Protein AF-A0A7Y0N0E6-F1 (afdb_monomer_lite)

Secondary structure (DSSP, 8-state):
-----SS-S-HHHHHHHIIIIIHHHHTSHHHHHHHHHHHHHHHHHHHHHHEEEETTEEEEE-TTS-EEE--HHHHHHHHHHHHHHHHHHHHHHHHHHHHHHHHHHTTTS---HHHHHHHHHHHHHHHHHHHHHHHHHHH-TT--HHHHHTTHHHHHHHHHHHHHHSPP---------

pLDDT: mean 79.3, std 12.95, range [32.62, 93.06]

Sequence (177 aa):
KRNWVGPTANQEEWRGYCADVFQPFSSRTTFYAIAYFANYIAVANAISWSIVYEGNYPVMMSRFGS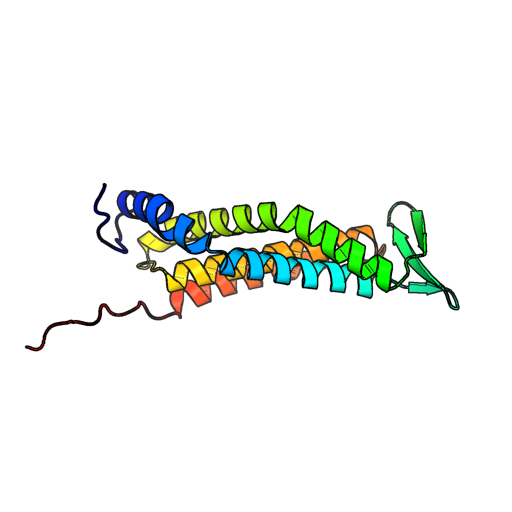YFIVSTHDAMLVAGFVSLAFFIINWQLAMHCASLLSQYLVRILIINRTRFVAMSLVFSSYFAYLLTIGIFWLFHDTYSIWQGLKLTPAFLLLALLLAVVLPAMKKETSESE

Foldseek 3Di:
DDDQDAQALDLVSLLVCLVPPQVVVCPPPVNLVLLLVLLLVLQLVLLVVQWDDPDPFTWFAFLVGDIDGADNVNSSVVSNVRSVVCSVVQLVVLSVVLSVVVSVCSNPDRDHNQLSNQSSSLSSNVVSLLVSLVSCVGGPNPDDSVVSCVCVVVSVVSSVCSNPPPDDPDPPPPDDD

Structure (mmCIF, N/CA/C/O backbone):
data_AF-A0A7Y0N0E6-F1
#
_entry.id   AF-A0A7Y0N0E6-F1
#
loop_
_atom_site.group_PDB
_atom_site.id
_atom_site.type_symbol
_atom_site.label_atom_id
_atom_site.label_alt_id
_atom_site.label_comp_id
_atom_site.label_asym_id
_atom_site.label_entity_id
_atom_site.label_seq_id
_atom_site.pdbx_PDB_ins_code
_atom_site.Cartn_x
_atom_site.Cartn_y
_atom_site.Cartn_z
_atom_site.occupancy
_atom_site.B_iso_or_equiv
_atom_site.auth_seq_id
_atom_site.auth_comp_id
_atom_site.auth_asym_id
_atom_site.auth_atom_id
_atom_site.pdbx_PDB_model_num
ATOM 1 N N . LYS A 1 1 ? 0.342 -4.533 35.842 1.00 49.31 1 LYS A N 1
ATOM 2 C CA . LYS A 1 1 ? -0.540 -4.758 34.670 1.00 49.31 1 LYS A CA 1
ATOM 3 C C . LYS A 1 1 ? -1.719 -3.801 34.801 1.00 49.31 1 LYS A C 1
ATOM 5 O O . LYS A 1 1 ? -2.436 -3.922 35.783 1.00 49.31 1 LYS A O 1
ATOM 10 N N . ARG A 1 2 ? -1.852 -2.795 33.924 1.00 54.12 2 ARG A N 1
ATOM 11 C CA . ARG A 1 2 ? -3.045 -1.931 33.902 1.00 54.12 2 ARG A CA 1
ATOM 12 C C . ARG A 1 2 ? -4.196 -2.736 33.296 1.00 54.12 2 ARG A C 1
ATOM 14 O O . ARG A 1 2 ? -4.028 -3.313 32.227 1.00 54.12 2 ARG A O 1
ATOM 21 N N . ASN A 1 3 ? -5.321 -2.819 34.001 1.00 55.75 3 ASN A N 1
ATOM 22 C CA . ASN A 1 3 ? -6.524 -3.485 33.509 1.00 55.75 3 ASN A CA 1
ATOM 23 C C . ASN A 1 3 ? -7.316 -2.479 32.675 1.00 55.75 3 ASN A C 1
ATOM 25 O O . ASN A 1 3 ? -8.109 -1.714 33.216 1.00 55.75 3 ASN A O 1
ATOM 29 N N . TRP A 1 4 ? -7.059 -2.437 31.370 1.00 56.53 4 TRP A N 1
ATOM 30 C CA . TRP A 1 4 ? -7.811 -1.562 30.480 1.00 56.53 4 TRP A CA 1
ATOM 31 C C . TRP A 1 4 ? -9.223 -2.117 30.244 1.00 56.53 4 TRP A C 1
ATOM 33 O O . TRP A 1 4 ? -9.389 -3.260 29.808 1.00 56.53 4 TRP A O 1
ATOM 43 N N . VAL A 1 5 ? -10.246 -1.313 30.533 1.00 57.12 5 VAL A N 1
ATOM 44 C CA . VAL A 1 5 ? -11.660 -1.721 30.515 1.00 57.12 5 VAL A CA 1
ATOM 45 C C . VAL A 1 5 ? -12.230 -1.636 29.093 1.00 57.12 5 VAL A C 1
ATOM 47 O O . VAL A 1 5 ? -13.097 -0.834 28.804 1.00 57.12 5 VAL A O 1
ATOM 50 N N . GLY A 1 6 ? -11.754 -2.481 28.176 1.00 60.16 6 GLY A N 1
ATOM 51 C CA . GLY A 1 6 ? -12.355 -2.633 26.840 1.00 60.16 6 GLY A CA 1
ATOM 52 C C . GLY A 1 6 ? -12.404 -1.351 25.983 1.00 60.16 6 GLY A C 1
ATOM 53 O O . GLY A 1 6 ? -11.671 -0.398 26.240 1.00 60.16 6 GLY A O 1
ATOM 54 N N . PRO A 1 7 ? -13.225 -1.328 24.914 1.00 60.31 7 PRO A N 1
ATOM 55 C CA . PRO A 1 7 ? -13.365 -0.146 24.076 1.00 60.31 7 PRO A CA 1
ATOM 56 C C . PRO A 1 7 ? -14.207 0.909 24.809 1.00 60.31 7 PRO A C 1
ATOM 58 O O . PRO A 1 7 ? -15.425 0.769 24.925 1.00 60.31 7 PRO A O 1
ATOM 61 N N . THR A 1 8 ? -13.550 1.946 25.330 1.00 63.62 8 THR A N 1
ATOM 62 C CA . THR A 1 8 ? -14.193 3.035 26.079 1.00 63.62 8 THR A CA 1
ATOM 63 C C . THR A 1 8 ? -14.341 4.298 25.231 1.00 63.62 8 THR A C 1
ATOM 65 O O . THR A 1 8 ? -13.631 4.499 24.247 1.00 63.62 8 THR A O 1
ATOM 68 N N . ALA A 1 9 ? -15.286 5.163 25.612 1.00 64.81 9 ALA A N 1
ATOM 69 C CA . ALA A 1 9 ? -15.429 6.506 25.042 1.00 64.81 9 ALA A CA 1
ATOM 70 C C . ALA A 1 9 ? -14.405 7.506 25.623 1.00 64.81 9 ALA A C 1
ATOM 72 O O . ALA A 1 9 ? -14.293 8.638 25.152 1.00 64.81 9 ALA A O 1
ATOM 73 N N . ASN A 1 10 ? -13.661 7.104 26.661 1.00 73.06 10 ASN A N 1
ATOM 74 C CA . ASN A 1 10 ? -12.650 7.936 27.297 1.00 73.06 10 ASN A CA 1
ATOM 75 C C . ASN A 1 10 ? -11.364 7.931 26.458 1.00 73.06 10 ASN A C 1
ATOM 77 O O . ASN A 1 10 ? -10.749 6.892 26.226 1.00 73.06 10 ASN A O 1
ATOM 81 N N . GLN A 1 11 ? -10.935 9.116 26.024 1.00 72.06 11 GLN A N 1
ATOM 82 C CA . GLN A 1 11 ? -9.796 9.284 25.127 1.00 72.06 11 GLN A CA 1
ATOM 83 C C . GLN A 1 11 ? -8.459 8.818 25.739 1.00 72.06 11 GLN A C 1
ATOM 85 O O . GLN A 1 11 ? -7.601 8.325 25.005 1.00 72.06 11 GLN A O 1
ATOM 90 N N . GLU A 1 12 ? -8.258 8.954 27.053 1.00 77.00 12 GLU A N 1
ATOM 91 C CA . GLU A 1 12 ? -7.005 8.546 27.711 1.00 77.00 12 GLU A CA 1
ATOM 92 C C . GLU A 1 12 ? -6.907 7.029 27.873 1.00 77.00 12 GLU A C 1
ATOM 94 O O . GLU A 1 12 ? -5.880 6.427 27.552 1.00 77.00 12 GLU A O 1
ATOM 99 N N . GLU A 1 13 ? -8.003 6.397 28.288 1.00 74.25 13 GLU A N 1
ATOM 100 C CA . GLU A 1 13 ? -8.104 4.939 28.355 1.00 74.25 13 GLU A CA 1
ATOM 101 C C . GLU A 1 13 ? -7.999 4.312 26.966 1.00 74.25 13 GLU A C 1
ATOM 103 O O . GLU A 1 13 ? -7.299 3.316 26.795 1.00 74.25 13 GLU A O 1
ATOM 108 N N . TRP A 1 14 ? -8.613 4.933 25.955 1.00 75.12 14 TRP A N 1
ATOM 109 C CA . TRP A 1 14 ? -8.498 4.496 24.570 1.00 75.12 14 TRP A CA 1
ATOM 110 C C . TRP A 1 14 ? -7.060 4.554 24.047 1.00 75.12 14 TRP A C 1
ATOM 112 O O . TRP A 1 14 ? -6.619 3.635 23.355 1.00 75.12 14 TRP A O 1
ATOM 122 N N . ARG A 1 15 ? -6.304 5.607 24.384 1.00 75.88 15 ARG A N 1
ATOM 123 C CA . ARG A 1 15 ? -4.881 5.718 24.018 1.00 75.88 15 ARG A CA 1
ATOM 124 C C . ARG A 1 15 ? -4.058 4.591 24.635 1.00 75.88 15 ARG A C 1
ATOM 126 O O . ARG A 1 15 ? -3.274 3.967 23.922 1.00 75.88 15 ARG A O 1
ATOM 133 N N . GLY A 1 16 ? -4.277 4.302 25.919 1.00 76.19 16 GLY A N 1
ATOM 134 C CA . GLY A 1 16 ? -3.649 3.172 26.606 1.00 76.19 16 GLY A CA 1
ATOM 135 C C . GLY A 1 16 ? -4.024 1.825 25.986 1.00 76.19 16 GLY A C 1
ATOM 136 O O . GLY A 1 16 ? -3.153 1.013 25.689 1.00 76.19 16 GLY A O 1
ATOM 137 N N . TYR A 1 17 ? -5.309 1.619 25.689 1.00 74.81 17 TYR A N 1
ATOM 138 C CA . TYR A 1 17 ? -5.813 0.397 25.057 1.00 74.81 17 TYR A CA 1
ATOM 139 C C . TYR A 1 17 ? -5.257 0.200 23.635 1.00 74.81 17 TYR A C 1
ATOM 141 O O . TYR A 1 17 ? -4.878 -0.909 23.252 1.00 74.81 17 TYR A O 1
ATOM 149 N N . CYS A 1 18 ? -5.160 1.270 22.843 1.00 74.50 18 CYS A N 1
ATOM 150 C CA . CYS A 1 18 ? -4.551 1.230 21.514 1.00 74.50 18 CYS A CA 1
ATOM 151 C C . CYS A 1 18 ? -3.088 0.783 21.570 1.00 74.50 18 CYS A C 1
ATOM 153 O O . CYS A 1 18 ? -2.707 -0.122 20.825 1.00 74.50 18 CYS A O 1
ATOM 155 N N . ALA A 1 19 ? -2.290 1.401 22.444 1.00 75.44 19 ALA A N 1
ATOM 156 C CA . ALA A 1 19 ? -0.863 1.119 22.567 1.00 75.44 19 ALA A CA 1
ATOM 157 C C . ALA A 1 19 ? -0.592 -0.284 23.132 1.00 75.44 19 ALA A C 1
ATOM 159 O O . ALA A 1 19 ? 0.229 -1.018 22.587 1.00 75.44 19 ALA A O 1
ATOM 160 N N . ASP A 1 20 ? -1.319 -0.685 24.176 1.00 75.81 20 ASP A N 1
ATOM 161 C CA . ASP A 1 20 ? -1.007 -1.906 24.927 1.00 75.81 20 ASP A CA 1
ATOM 162 C C . ASP A 1 20 ? -1.721 -3.155 24.389 1.00 75.81 20 ASP A C 1
ATOM 164 O O . ASP A 1 20 ? -1.284 -4.276 24.654 1.00 75.81 20 ASP A O 1
ATOM 168 N N . VAL A 1 21 ? -2.825 -2.996 23.646 1.00 73.19 21 VAL A N 1
ATOM 169 C CA . VAL A 1 21 ? -3.661 -4.124 23.192 1.00 73.19 21 VAL A CA 1
ATOM 170 C C . VAL A 1 21 ? -3.759 -4.192 21.673 1.00 73.19 21 VAL A C 1
ATOM 172 O O . VAL A 1 21 ? -3.491 -5.247 21.093 1.00 73.19 21 VAL A O 1
ATOM 175 N N . PHE A 1 22 ? -4.121 -3.101 20.992 1.00 72.31 22 PHE A N 1
ATOM 176 C CA . PHE A 1 22 ? -4.360 -3.163 19.545 1.00 72.31 22 PHE A CA 1
ATOM 177 C C . PHE A 1 22 ? -3.106 -3.089 18.689 1.00 72.31 22 PHE A C 1
ATOM 179 O O . PHE A 1 22 ? -3.026 -3.812 17.693 1.00 72.31 22 PHE A O 1
ATOM 186 N N . GLN A 1 23 ? -2.112 -2.295 19.071 1.00 70.75 23 GLN A N 1
ATOM 187 C CA . GLN A 1 23 ? -0.846 -2.231 18.351 1.00 70.75 23 GLN A CA 1
ATOM 188 C C . GLN A 1 23 ? -0.098 -3.584 18.371 1.00 70.75 23 GLN A C 1
ATOM 190 O O . GLN A 1 23 ? 0.249 -4.053 17.286 1.00 70.75 23 GLN A O 1
ATOM 195 N N . PRO A 1 24 ? 0.023 -4.299 19.513 1.00 72.38 24 PRO A N 1
ATOM 196 C CA . PRO A 1 24 ? 0.612 -5.642 19.559 1.00 72.38 24 PRO A CA 1
ATOM 197 C C . PRO A 1 24 ? -0.259 -6.708 18.881 1.00 72.38 24 PRO A C 1
ATOM 199 O O . PRO A 1 24 ? 0.228 -7.696 18.334 1.00 72.38 24 PRO A O 1
ATOM 202 N N . PHE A 1 25 ? -1.583 -6.537 18.905 1.00 68.69 25 PHE A N 1
ATOM 203 C CA . PHE A 1 25 ? -2.485 -7.445 18.202 1.00 68.69 25 PHE A CA 1
ATOM 204 C C . PHE A 1 25 ? -2.328 -7.341 16.675 1.00 68.69 25 PHE A C 1
ATOM 206 O O . PHE A 1 25 ? -2.343 -8.348 15.967 1.00 68.69 25 PHE A O 1
ATOM 213 N N . SER A 1 26 ? -2.161 -6.121 16.174 1.00 64.19 26 SER A N 1
ATOM 214 C CA . SER A 1 26 ? -2.008 -5.830 14.745 1.00 64.19 26 SER A CA 1
ATOM 215 C C . SER A 1 26 ? -0.564 -6.007 14.257 1.00 64.19 26 SER A C 1
ATOM 217 O O . SER A 1 26 ? -0.306 -5.925 13.061 1.00 64.19 26 SER A O 1
ATOM 219 N N . SER A 1 27 ? 0.374 -6.291 15.165 1.00 64.00 27 SER A N 1
ATOM 220 C CA . SER A 1 27 ? 1.737 -6.745 14.865 1.00 64.00 27 SER A CA 1
ATOM 221 C C . SER A 1 27 ? 1.858 -8.274 14.846 1.00 64.00 27 SER A C 1
ATOM 223 O O . SER A 1 27 ? 2.957 -8.817 14.945 1.00 64.00 27 SER A O 1
ATOM 225 N N . ARG A 1 28 ? 0.741 -9.010 14.759 1.00 67.12 28 ARG A N 1
ATOM 226 C CA . ARG A 1 28 ? 0.786 -10.459 14.518 1.00 67.12 28 ARG A CA 1
ATOM 227 C C . ARG A 1 28 ? 1.350 -10.738 13.125 1.00 67.12 28 ARG A C 1
ATOM 229 O O . ARG A 1 28 ? 1.102 -9.987 12.184 1.00 67.12 28 ARG A O 1
ATOM 236 N N . THR A 1 29 ? 2.048 -11.862 12.988 1.00 69.44 29 THR A N 1
ATOM 237 C CA . THR A 1 29 ? 2.665 -12.342 11.735 1.00 69.44 29 THR A CA 1
ATOM 238 C C . THR A 1 29 ? 1.724 -12.287 10.530 1.00 69.44 29 THR A C 1
ATOM 240 O O . THR A 1 29 ? 2.158 -11.967 9.428 1.00 69.44 29 THR A O 1
ATOM 243 N N . THR A 1 30 ? 0.423 -12.505 10.735 1.00 75.44 30 THR A N 1
ATOM 244 C CA . THR A 1 30 ? -0.604 -12.411 9.689 1.00 75.44 30 THR A CA 1
ATOM 245 C C . THR A 1 30 ? -0.700 -11.014 9.067 1.00 75.44 30 THR A C 1
ATOM 247 O O . THR A 1 30 ? -0.836 -10.895 7.855 1.00 75.44 30 THR A O 1
ATOM 250 N N . PHE A 1 31 ? -0.593 -9.950 9.866 1.00 73.19 31 PHE A N 1
ATOM 251 C CA . PHE A 1 31 ? -0.659 -8.574 9.363 1.00 73.19 31 PHE A CA 1
ATOM 252 C C . PHE A 1 31 ? 0.595 -8.192 8.583 1.00 73.19 31 PHE A C 1
ATOM 254 O O . PHE A 1 31 ? 0.494 -7.536 7.551 1.00 73.19 31 PHE A O 1
ATOM 261 N N . TYR A 1 32 ? 1.763 -8.647 9.043 1.00 80.69 32 TYR A N 1
ATOM 262 C CA . TYR A 1 32 ? 3.013 -8.479 8.306 1.00 80.69 32 TYR A CA 1
ATOM 263 C C . TYR A 1 32 ? 2.972 -9.185 6.955 1.00 80.69 32 TYR A C 1
ATOM 265 O O . TYR A 1 32 ? 3.359 -8.592 5.953 1.00 80.69 32 TYR A O 1
ATOM 273 N N . ALA A 1 33 ? 2.450 -10.413 6.913 1.00 84.12 33 ALA A N 1
ATOM 274 C CA . ALA A 1 33 ? 2.286 -11.154 5.669 1.00 84.12 33 ALA A CA 1
ATOM 275 C C . ALA A 1 33 ? 1.356 -10.420 4.691 1.00 84.12 33 ALA A C 1
ATOM 277 O O . ALA A 1 33 ? 1.697 -10.280 3.520 1.00 84.12 33 ALA A O 1
ATOM 278 N N . ILE A 1 34 ? 0.224 -9.890 5.171 1.00 85.00 34 ILE A N 1
ATOM 279 C CA . ILE A 1 34 ? -0.708 -9.116 4.337 1.00 85.00 34 ILE A CA 1
ATOM 280 C C . ILE A 1 34 ? -0.056 -7.822 3.835 1.00 85.00 34 ILE A C 1
ATOM 282 O O . ILE A 1 34 ? -0.158 -7.515 2.650 1.00 85.00 34 ILE A O 1
ATOM 286 N N . ALA A 1 35 ? 0.635 -7.077 4.701 1.00 85.50 35 ALA A N 1
ATOM 287 C CA . ALA A 1 35 ? 1.302 -5.831 4.323 1.00 85.50 35 ALA A CA 1
ATOM 288 C C . ALA A 1 35 ? 2.416 -6.067 3.289 1.00 85.50 35 ALA A C 1
ATOM 290 O O . ALA A 1 35 ? 2.499 -5.350 2.292 1.00 85.50 35 ALA A O 1
ATOM 291 N N . TYR A 1 36 ? 3.231 -7.105 3.491 1.00 89.62 36 TYR A N 1
ATOM 292 C CA . TYR A 1 36 ? 4.252 -7.515 2.531 1.00 89.62 36 TYR A CA 1
ATOM 293 C C . TYR A 1 36 ? 3.634 -7.947 1.198 1.00 89.62 36 TYR A C 1
ATOM 295 O O . TYR A 1 36 ? 4.086 -7.519 0.140 1.00 89.62 36 TYR A O 1
ATOM 303 N N . PHE A 1 37 ? 2.577 -8.759 1.233 1.00 90.44 37 PHE A N 1
ATOM 304 C CA . PHE A 1 37 ? 1.909 -9.230 0.025 1.00 90.44 37 PHE A CA 1
ATOM 305 C C . PHE A 1 37 ? 1.272 -8.081 -0.766 1.00 90.44 37 PHE A C 1
ATOM 307 O O . PHE A 1 37 ? 1.431 -8.011 -1.983 1.00 90.44 37 PHE A O 1
ATOM 314 N N . ALA A 1 38 ? 0.620 -7.137 -0.081 1.00 90.56 38 ALA A N 1
ATOM 315 C CA . ALA A 1 38 ? 0.050 -5.945 -0.701 1.00 90.56 38 ALA A CA 1
ATOM 316 C C . ALA A 1 38 ? 1.129 -5.085 -1.373 1.00 90.56 38 ALA A C 1
ATOM 318 O O . ALA A 1 38 ? 0.960 -4.675 -2.521 1.00 90.56 38 ALA A O 1
ATOM 319 N N . ASN A 1 39 ? 2.257 -4.861 -0.693 1.00 91.75 39 ASN A N 1
ATOM 320 C CA . ASN A 1 39 ? 3.396 -4.158 -1.275 1.00 91.75 39 ASN A CA 1
ATOM 321 C C . ASN A 1 39 ? 4.000 -4.918 -2.460 1.00 91.75 39 ASN A C 1
ATOM 323 O O . ASN A 1 39 ? 4.342 -4.302 -3.463 1.00 91.75 39 ASN A O 1
ATOM 327 N N . TYR A 1 40 ? 4.102 -6.243 -2.376 1.00 93.06 40 TYR A N 1
ATOM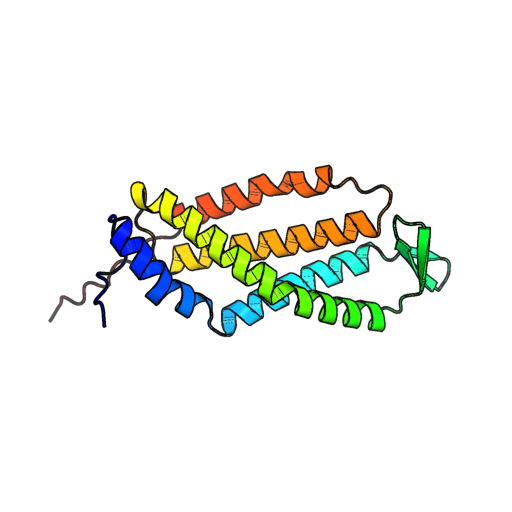 328 C CA . TYR A 1 40 ? 4.651 -7.056 -3.456 1.00 93.06 40 TYR A CA 1
ATOM 329 C C . TYR A 1 40 ? 3.794 -6.949 -4.712 1.00 93.06 40 TYR A C 1
ATOM 331 O O . TYR A 1 40 ? 4.324 -6.647 -5.774 1.00 93.06 40 TYR A O 1
ATOM 339 N N . ILE A 1 41 ? 2.473 -7.108 -4.583 1.00 92.75 41 ILE A N 1
ATOM 340 C CA . ILE A 1 41 ? 1.541 -6.939 -5.705 1.00 92.75 41 ILE A CA 1
ATOM 341 C C . ILE A 1 41 ? 1.648 -5.529 -6.288 1.00 92.75 41 ILE A C 1
ATOM 343 O O . ILE A 1 41 ? 1.734 -5.377 -7.503 1.00 92.75 41 ILE A O 1
ATOM 347 N N . ALA A 1 42 ? 1.654 -4.505 -5.433 1.00 91.50 42 ALA A N 1
ATOM 348 C CA . ALA A 1 42 ? 1.773 -3.113 -5.849 1.00 91.50 42 ALA A CA 1
ATOM 349 C C . ALA A 1 42 ? 3.032 -2.871 -6.693 1.00 91.50 42 ALA A C 1
ATOM 351 O O . ALA A 1 42 ? 2.951 -2.355 -7.806 1.00 91.50 42 ALA A O 1
ATOM 352 N N . VAL A 1 43 ? 4.190 -3.292 -6.187 1.00 91.44 43 VAL A N 1
ATOM 353 C CA . VAL A 1 43 ? 5.474 -3.107 -6.865 1.00 91.44 43 VAL A CA 1
ATOM 354 C C . VAL A 1 43 ? 5.562 -3.961 -8.128 1.00 91.44 43 VAL A C 1
ATOM 356 O O . VAL A 1 43 ? 5.988 -3.460 -9.164 1.00 91.44 43 VAL A O 1
ATOM 359 N N . ALA A 1 44 ? 5.141 -5.226 -8.072 1.00 91.00 44 ALA A N 1
ATOM 360 C CA . ALA A 1 44 ? 5.182 -6.128 -9.218 1.00 91.00 44 ALA A CA 1
ATOM 361 C C . ALA A 1 44 ? 4.304 -5.617 -10.367 1.00 91.00 44 ALA A C 1
ATOM 363 O O . ALA A 1 44 ? 4.754 -5.593 -11.510 1.00 91.00 44 ALA A O 1
ATOM 364 N N . ASN A 1 45 ? 3.093 -5.139 -10.067 1.00 90.38 45 ASN A N 1
ATOM 365 C CA . ASN A 1 45 ? 2.216 -4.530 -11.066 1.00 90.38 45 ASN A CA 1
ATOM 366 C C . ASN A 1 45 ? 2.805 -3.228 -11.610 1.00 90.38 45 ASN A C 1
ATOM 368 O O . ASN A 1 45 ? 2.784 -3.016 -12.820 1.00 90.38 45 ASN A O 1
ATOM 372 N N . ALA A 1 46 ? 3.361 -2.381 -10.738 1.00 88.69 46 ALA A N 1
ATOM 373 C CA . ALA A 1 46 ? 3.981 -1.132 -11.159 1.00 88.69 46 ALA A CA 1
ATOM 374 C C . ALA A 1 46 ? 5.132 -1.372 -12.139 1.00 88.69 46 ALA A C 1
ATOM 376 O O . ALA A 1 46 ? 5.163 -0.787 -13.214 1.00 88.69 46 ALA A O 1
ATOM 377 N N . ILE A 1 47 ? 6.039 -2.291 -11.797 1.00 88.38 47 ILE A N 1
ATOM 378 C CA . ILE A 1 47 ? 7.156 -2.663 -12.664 1.00 88.38 47 ILE A CA 1
ATOM 379 C C . ILE A 1 47 ? 6.635 -3.296 -13.954 1.00 88.38 47 ILE A C 1
ATOM 381 O O . ILE A 1 47 ? 7.038 -2.883 -15.034 1.00 88.38 47 ILE A O 1
ATOM 385 N N . SER A 1 48 ? 5.698 -4.244 -13.864 1.00 87.25 48 SER A N 1
ATOM 386 C CA . SER A 1 48 ? 5.167 -4.940 -15.039 1.00 87.25 48 SER A CA 1
ATOM 387 C C . SER A 1 48 ? 4.506 -4.001 -16.046 1.00 87.25 48 SER A C 1
ATOM 389 O O . SER A 1 48 ? 4.664 -4.217 -17.242 1.00 87.25 48 SER A O 1
ATOM 391 N N . TRP A 1 49 ? 3.752 -2.995 -15.597 1.00 86.62 49 TRP A N 1
ATOM 392 C CA . TRP A 1 49 ? 3.103 -2.030 -16.495 1.00 86.62 49 TRP A CA 1
ATOM 393 C C . TRP A 1 49 ? 4.058 -0.924 -16.968 1.00 86.62 49 TRP A C 1
ATOM 395 O O . TRP A 1 49 ? 3.724 -0.202 -17.901 1.00 86.62 49 TRP A O 1
ATOM 405 N N . SER A 1 50 ? 5.235 -0.789 -16.351 1.00 86.12 50 SER A N 1
ATOM 406 C CA . SER A 1 50 ? 6.298 0.123 -16.793 1.00 86.12 50 SER A CA 1
ATOM 407 C C . SER A 1 50 ? 7.276 -0.501 -17.794 1.00 86.12 50 SER A C 1
ATOM 409 O O . SER A 1 50 ? 8.119 0.214 -18.334 1.00 86.12 50 SER A O 1
ATOM 411 N N . ILE A 1 51 ? 7.190 -1.809 -18.050 1.00 87.44 51 ILE A N 1
ATOM 412 C CA . ILE A 1 51 ? 8.004 -2.476 -19.071 1.00 87.44 51 ILE A CA 1
ATOM 413 C C . ILE A 1 51 ? 7.404 -2.207 -20.453 1.00 87.44 51 ILE A C 1
ATOM 415 O O . ILE A 1 51 ? 6.231 -2.480 -20.708 1.00 87.44 51 ILE A O 1
ATOM 419 N N . VAL A 1 52 ? 8.244 -1.727 -21.364 1.00 84.38 52 VAL A N 1
ATOM 420 C CA . VAL A 1 52 ? 7.947 -1.538 -22.785 1.00 84.38 52 VAL A CA 1
ATOM 421 C C . VAL A 1 52 ? 8.826 -2.493 -23.590 1.00 84.38 52 VAL A C 1
ATOM 423 O O . VAL A 1 52 ? 9.981 -2.727 -23.246 1.00 84.38 52 VAL A O 1
ATOM 426 N N . TYR A 1 53 ? 8.289 -3.069 -24.662 1.00 82.88 53 TYR A N 1
ATOM 427 C CA . TYR A 1 53 ? 9.048 -3.964 -25.533 1.00 82.88 53 TYR A CA 1
ATOM 428 C C . TYR A 1 53 ? 9.637 -3.191 -26.712 1.00 82.88 53 TYR A C 1
ATOM 430 O O . TYR A 1 53 ? 8.903 -2.725 -27.583 1.00 82.88 53 TYR A O 1
ATOM 438 N N . GLU A 1 54 ? 10.964 -3.095 -26.759 1.00 81.06 54 GLU A N 1
ATOM 439 C CA . GLU A 1 54 ? 11.694 -2.650 -27.946 1.00 81.06 54 GLU A CA 1
ATOM 440 C C . GLU A 1 54 ? 12.177 -3.885 -28.713 1.00 81.06 54 GLU A C 1
ATOM 442 O O . GLU A 1 54 ? 13.183 -4.522 -28.386 1.00 81.06 54 GLU A O 1
ATOM 447 N N . GLY A 1 55 ? 11.395 -4.290 -29.717 1.00 82.88 55 GLY A N 1
ATOM 448 C CA . GLY A 1 55 ? 11.595 -5.566 -30.402 1.00 82.88 55 GLY A CA 1
ATOM 449 C C . GLY A 1 55 ? 11.363 -6.745 -29.452 1.00 82.88 55 GLY A C 1
ATOM 450 O O . GLY A 1 55 ? 10.270 -6.901 -28.915 1.00 82.88 55 GLY A O 1
ATOM 451 N N . ASN A 1 56 ? 12.394 -7.568 -29.238 1.00 79.69 56 ASN A N 1
ATOM 452 C CA . ASN A 1 56 ? 12.335 -8.733 -28.343 1.00 79.69 56 ASN A CA 1
ATOM 453 C C . ASN A 1 56 ? 12.853 -8.445 -26.923 1.00 79.69 56 ASN A C 1
ATOM 455 O O . ASN A 1 56 ? 12.879 -9.356 -26.094 1.00 79.69 56 ASN A O 1
ATOM 459 N N . TYR A 1 57 ? 13.288 -7.214 -26.636 1.00 81.38 57 TYR A N 1
ATOM 460 C CA . TYR A 1 57 ? 13.881 -6.869 -25.348 1.00 81.38 57 TYR A CA 1
ATOM 461 C C . TYR A 1 57 ? 12.878 -6.111 -24.466 1.00 81.38 57 TYR A C 1
ATOM 463 O O . TYR A 1 57 ? 12.367 -5.071 -24.887 1.00 81.38 57 TYR A O 1
ATOM 471 N N . PRO A 1 58 ? 12.586 -6.604 -23.247 1.00 83.94 58 PRO A N 1
ATOM 472 C CA . PRO A 1 58 ? 11.842 -5.844 -22.251 1.00 83.94 58 PRO A CA 1
ATOM 473 C C . PRO A 1 58 ? 12.731 -4.731 -21.681 1.00 83.94 58 PRO A C 1
ATOM 475 O O . PRO A 1 58 ? 13.777 -4.992 -21.078 1.00 83.94 58 PRO A O 1
ATOM 478 N N . VAL A 1 59 ? 12.308 -3.487 -21.878 1.00 85.25 59 VAL A N 1
ATOM 479 C CA . VAL A 1 59 ? 13.028 -2.281 -21.468 1.00 85.25 59 VAL A CA 1
ATOM 480 C C . VAL A 1 59 ? 12.164 -1.472 -20.511 1.00 85.25 59 VAL A C 1
ATOM 482 O O . VAL A 1 59 ? 10.957 -1.333 -20.689 1.00 85.25 59 VAL A O 1
ATOM 485 N N . MET A 1 60 ? 12.794 -0.914 -19.487 1.00 83.75 60 MET A N 1
ATOM 486 C CA . MET A 1 60 ? 12.183 0.022 -18.557 1.00 83.75 60 MET A CA 1
ATOM 487 C C . MET A 1 60 ? 12.944 1.342 -18.637 1.00 83.75 60 MET A C 1
ATOM 489 O O . MET A 1 60 ? 14.166 1.380 -18.470 1.00 83.75 60 MET A O 1
ATOM 493 N N . MET A 1 61 ? 12.224 2.421 -18.932 1.00 83.75 61 MET A N 1
ATOM 494 C CA . MET A 1 61 ? 12.803 3.751 -19.103 1.00 83.75 61 MET A CA 1
ATOM 495 C C . MET A 1 61 ? 12.536 4.578 -17.855 1.00 83.75 61 MET A C 1
ATOM 497 O O . MET A 1 61 ? 11.394 4.766 -17.447 1.00 83.75 61 MET A O 1
ATOM 501 N N . SER A 1 62 ? 13.599 5.059 -17.223 1.00 84.69 62 SER A N 1
ATOM 502 C CA . SER A 1 62 ? 13.483 6.023 -16.137 1.00 84.69 62 SER A CA 1
ATOM 503 C C . SER A 1 62 ? 13.206 7.406 -16.701 1.00 84.69 62 SER A C 1
ATOM 505 O O . SER A 1 62 ? 13.825 7.824 -17.680 1.00 84.69 62 SER A O 1
ATOM 507 N N . ARG A 1 63 ? 12.381 8.165 -15.983 1.00 82.88 63 ARG A N 1
ATOM 508 C CA . ARG A 1 63 ? 12.123 9.589 -16.213 1.00 82.88 63 ARG A CA 1
ATOM 509 C C . ARG A 1 63 ? 13.387 10.451 -16.245 1.00 82.88 63 ARG A C 1
ATOM 511 O O . ARG A 1 63 ? 13.387 11.554 -16.780 1.00 82.88 63 ARG A O 1
ATOM 518 N N . PHE A 1 64 ? 14.483 9.959 -15.672 1.00 84.38 64 PHE A N 1
ATOM 519 C CA . PHE A 1 64 ? 15.786 10.624 -15.691 1.00 84.38 64 PHE A CA 1
ATOM 520 C C . PHE A 1 64 ? 16.659 10.230 -16.899 1.00 84.38 64 PHE A C 1
ATOM 522 O O . PHE A 1 64 ? 17.852 10.519 -16.909 1.00 84.38 64 PHE A O 1
ATOM 529 N N . GLY A 1 65 ? 16.092 9.559 -17.909 1.00 78.69 65 GLY A N 1
ATOM 530 C CA . GLY A 1 65 ? 16.773 9.203 -19.159 1.00 78.69 65 GLY A CA 1
ATOM 531 C C . GLY A 1 65 ? 17.663 7.959 -19.083 1.00 78.69 65 GLY A C 1
ATOM 532 O O . GLY A 1 65 ? 18.477 7.734 -19.975 1.00 78.69 65 GLY A O 1
ATOM 533 N N . SER A 1 66 ? 17.544 7.156 -18.021 1.00 83.12 66 SER A N 1
ATOM 534 C CA . SER A 1 66 ? 18.258 5.875 -17.891 1.00 83.12 66 SER A CA 1
ATOM 535 C C . SER A 1 66 ? 17.428 4.725 -18.458 1.00 83.12 66 SER A C 1
ATOM 537 O O . SER A 1 66 ? 16.230 4.646 -18.186 1.00 83.12 66 SER A O 1
ATOM 539 N N . TYR A 1 67 ? 18.072 3.815 -19.187 1.00 82.94 67 TYR A N 1
ATOM 540 C CA . TYR A 1 67 ? 17.435 2.652 -19.808 1.00 82.94 67 TYR A CA 1
ATOM 541 C C . TYR A 1 67 ? 17.901 1.377 -19.115 1.00 82.94 67 TYR A C 1
ATOM 543 O O . TYR A 1 67 ? 19.101 1.157 -18.949 1.00 82.94 67 TYR A O 1
ATOM 551 N N . PHE A 1 68 ? 16.952 0.529 -18.731 1.00 82.69 68 PHE A N 1
ATOM 552 C CA . PHE A 1 68 ? 17.228 -0.745 -18.081 1.00 82.69 68 PHE A CA 1
ATOM 553 C C . PHE A 1 68 ? 16.637 -1.872 -18.919 1.00 82.69 68 PHE A C 1
ATOM 555 O O . PHE A 1 68 ? 15.436 -1.883 -19.175 1.00 82.69 68 PHE A O 1
ATOM 562 N N . ILE A 1 69 ? 17.465 -2.831 -19.329 1.00 83.25 69 ILE A N 1
ATOM 563 C CA . ILE A 1 69 ? 16.981 -4.090 -19.903 1.00 83.25 69 ILE A CA 1
ATOM 564 C C . ILE A 1 69 ? 16.678 -5.005 -18.723 1.00 83.25 69 ILE A C 1
ATOM 566 O O . ILE A 1 69 ? 17.590 -5.374 -17.984 1.00 83.25 69 ILE A O 1
ATOM 570 N N . VAL A 1 70 ? 15.404 -5.327 -18.516 1.00 81.44 70 VAL A N 1
ATOM 571 C CA . VAL A 1 70 ? 14.961 -6.050 -17.320 1.00 81.44 70 VAL A CA 1
ATOM 572 C C . VAL A 1 70 ? 14.217 -7.306 -17.740 1.00 81.44 70 VAL A C 1
ATOM 574 O O . VAL A 1 70 ? 13.102 -7.239 -18.252 1.00 81.44 70 VAL A O 1
ATOM 577 N N . SER A 1 71 ? 14.826 -8.469 -17.498 1.00 84.19 71 SER A N 1
ATOM 578 C CA . SER A 1 71 ? 14.143 -9.757 -17.649 1.00 84.19 71 SER A CA 1
ATOM 579 C C . SER A 1 71 ? 12.933 -9.833 -16.716 1.00 84.19 71 SER A C 1
ATOM 581 O O . SER A 1 71 ? 12.944 -9.278 -15.619 1.00 84.19 71 SER A O 1
ATOM 583 N N . THR A 1 72 ? 11.895 -10.576 -17.100 1.00 80.62 72 THR A N 1
ATOM 584 C CA . THR A 1 72 ? 10.709 -10.787 -16.251 1.00 80.62 72 THR A CA 1
ATOM 585 C C . THR A 1 72 ? 11.061 -11.424 -14.906 1.00 80.62 72 THR A C 1
ATOM 587 O O . THR A 1 72 ? 10.463 -11.079 -13.888 1.00 80.62 72 THR A O 1
ATOM 590 N N . HIS A 1 73 ? 12.059 -12.311 -14.880 1.00 85.38 73 HIS A N 1
ATOM 591 C CA . HIS A 1 73 ? 12.558 -12.908 -13.642 1.00 85.38 73 HIS A CA 1
ATOM 592 C C . HIS A 1 73 ? 13.201 -11.857 -12.725 1.00 85.38 73 HIS A C 1
ATOM 594 O O . HIS A 1 73 ? 12.850 -11.759 -11.548 1.00 85.38 73 HIS A O 1
ATOM 600 N N . ASP A 1 74 ? 14.074 -11.018 -13.285 1.00 86.12 74 ASP A N 1
ATOM 601 C CA . ASP A 1 74 ? 14.766 -9.963 -12.544 1.00 86.12 74 ASP A CA 1
ATOM 602 C C . ASP A 1 74 ? 13.780 -8.897 -12.053 1.00 86.12 74 ASP A C 1
ATOM 604 O O . ASP A 1 74 ? 13.875 -8.444 -10.914 1.00 86.12 74 ASP A O 1
ATOM 608 N N . ALA A 1 75 ? 12.763 -8.564 -12.854 1.00 85.44 75 ALA A N 1
ATOM 609 C CA . ALA A 1 75 ? 11.675 -7.669 -12.466 1.00 85.44 75 ALA A CA 1
ATOM 610 C C . ALA A 1 75 ? 10.925 -8.175 -11.222 1.00 85.44 75 ALA A C 1
ATOM 612 O O . ALA A 1 75 ? 10.656 -7.402 -10.302 1.00 85.44 75 ALA A O 1
ATOM 613 N N . MET A 1 76 ? 10.616 -9.476 -11.157 1.00 87.50 76 MET A N 1
ATOM 614 C CA . MET A 1 76 ? 9.957 -10.076 -9.992 1.00 87.50 76 MET A CA 1
ATOM 615 C C . MET A 1 76 ? 10.861 -10.101 -8.755 1.00 87.50 76 MET A C 1
ATOM 617 O O . MET A 1 76 ? 10.376 -9.868 -7.644 1.00 87.50 76 MET A O 1
ATOM 621 N N . LEU A 1 77 ? 12.162 -10.355 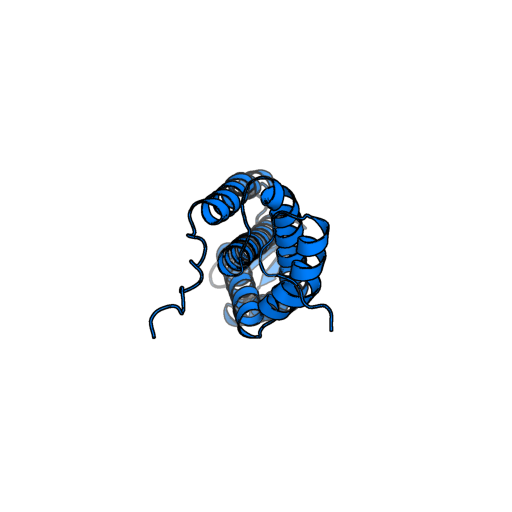-8.927 1.00 89.56 77 LEU A N 1
ATOM 622 C CA . LEU A 1 77 ? 13.138 -10.306 -7.834 1.00 89.56 77 LEU A CA 1
ATOM 623 C C . LEU A 1 77 ? 13.282 -8.886 -7.276 1.00 89.56 77 LEU A C 1
ATOM 625 O O . LEU A 1 77 ? 13.213 -8.694 -6.060 1.00 89.56 77 LEU A O 1
ATOM 629 N N . VAL A 1 78 ? 13.405 -7.885 -8.153 1.00 88.00 78 VAL A N 1
ATOM 630 C CA . VAL A 1 78 ? 13.428 -6.465 -7.774 1.00 88.00 78 VAL A CA 1
ATOM 631 C C . VAL A 1 78 ? 12.131 -6.089 -7.062 1.00 88.00 78 VAL A C 1
ATOM 633 O O . VAL A 1 78 ? 12.178 -5.433 -6.021 1.00 88.00 78 VAL A O 1
ATOM 636 N N . ALA A 1 79 ? 10.979 -6.564 -7.548 1.00 90.19 79 ALA A N 1
ATOM 637 C CA . ALA A 1 79 ? 9.701 -6.324 -6.890 1.00 90.19 79 ALA A CA 1
ATOM 638 C C . ALA A 1 79 ? 9.650 -6.899 -5.467 1.00 90.19 79 ALA A C 1
ATOM 640 O O . ALA A 1 79 ? 9.193 -6.229 -4.538 1.00 90.19 79 ALA A O 1
ATOM 641 N N . GLY A 1 80 ? 10.162 -8.120 -5.283 1.00 90.12 80 GLY A N 1
ATOM 642 C CA . GLY A 1 80 ? 10.310 -8.754 -3.974 1.00 90.12 80 GLY A CA 1
ATOM 643 C C . GLY A 1 80 ? 11.202 -7.946 -3.036 1.00 90.12 80 GLY A C 1
ATOM 644 O O . GLY A 1 80 ? 10.809 -7.661 -1.905 1.00 90.12 80 GLY A O 1
ATOM 645 N N . PHE A 1 81 ? 12.369 -7.514 -3.519 1.00 91.12 8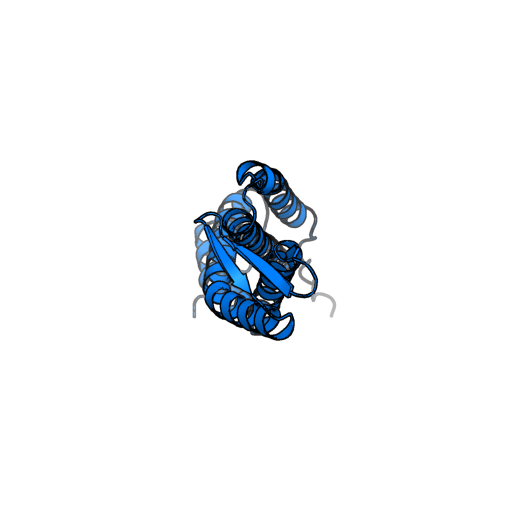1 PHE A N 1
ATOM 646 C CA . PHE A 1 81 ? 13.324 -6.742 -2.727 1.00 91.12 81 PHE A CA 1
ATOM 647 C C . PHE A 1 81 ? 12.769 -5.378 -2.303 1.00 91.12 81 PHE A C 1
ATOM 649 O O . PHE A 1 81 ? 12.820 -5.021 -1.127 1.00 91.12 81 PHE A O 1
ATOM 656 N N . VAL A 1 82 ? 12.184 -4.630 -3.239 1.00 89.88 82 VAL A N 1
ATOM 657 C CA . VAL A 1 82 ? 11.556 -3.333 -2.956 1.00 89.88 82 VAL A CA 1
ATOM 658 C C . VAL A 1 82 ? 10.388 -3.518 -1.984 1.00 89.88 82 VAL A C 1
ATOM 660 O O . VAL A 1 82 ? 10.302 -2.804 -0.987 1.00 89.88 82 VAL A O 1
ATOM 663 N N . SER A 1 83 ? 9.528 -4.519 -2.192 1.00 90.94 83 SER A N 1
ATOM 664 C CA . SER A 1 83 ? 8.451 -4.823 -1.243 1.00 90.94 83 SER A CA 1
ATOM 665 C C . SER A 1 83 ? 8.986 -5.086 0.169 1.00 90.94 83 SER A C 1
ATOM 667 O O . SER A 1 83 ? 8.476 -4.518 1.139 1.00 90.94 83 SER A O 1
ATOM 669 N N . LEU A 1 84 ? 10.057 -5.880 0.282 1.00 89.88 84 LEU A N 1
ATOM 670 C CA . LEU A 1 84 ? 10.705 -6.203 1.551 1.00 89.88 84 LEU A CA 1
ATOM 671 C C . LEU A 1 84 ? 11.313 -4.963 2.231 1.00 89.88 84 LEU A C 1
ATOM 673 O O . LEU A 1 84 ? 11.242 -4.824 3.450 1.00 89.88 84 LEU A O 1
ATOM 677 N N . ALA A 1 85 ? 11.880 -4.036 1.464 1.00 90.12 85 ALA A N 1
ATOM 678 C CA . ALA A 1 85 ? 12.439 -2.804 2.013 1.00 90.12 85 ALA A CA 1
ATOM 679 C C . ALA A 1 85 ? 11.345 -1.866 2.558 1.00 90.12 85 ALA A C 1
ATOM 681 O O . ALA A 1 85 ? 11.508 -1.256 3.615 1.00 90.12 85 ALA A O 1
ATOM 682 N N . PHE A 1 86 ? 10.208 -1.770 1.862 1.00 87.69 86 PHE A N 1
ATOM 683 C CA . PHE A 1 86 ? 9.169 -0.789 2.180 1.00 87.69 86 PHE A CA 1
ATOM 684 C C . PHE A 1 86 ? 8.045 -1.311 3.087 1.00 87.69 86 PHE A C 1
ATOM 686 O O . PHE A 1 86 ? 7.321 -0.495 3.661 1.00 87.69 86 PHE A O 1
ATOM 693 N N . PHE A 1 87 ? 7.859 -2.629 3.267 1.00 86.31 87 PHE A N 1
ATOM 694 C CA . PHE A 1 87 ? 6.703 -3.131 4.035 1.00 86.31 87 PHE A CA 1
ATOM 695 C C . PHE A 1 87 ? 6.731 -2.745 5.510 1.00 86.31 87 PHE A C 1
ATOM 697 O O . PHE A 1 87 ? 5.672 -2.431 6.047 1.00 86.31 87 PHE A O 1
ATOM 704 N N . ILE A 1 88 ? 7.901 -2.716 6.163 1.00 85.06 88 ILE A N 1
ATOM 705 C CA . ILE A 1 88 ? 7.991 -2.320 7.579 1.00 85.06 88 ILE A CA 1
ATOM 706 C C . ILE A 1 88 ? 7.545 -0.867 7.737 1.00 85.06 88 ILE A C 1
ATOM 708 O O . ILE A 1 88 ? 6.731 -0.565 8.608 1.00 85.06 88 ILE A O 1
ATOM 712 N N . ILE A 1 89 ? 8.038 0.014 6.865 1.00 86.50 89 ILE A N 1
ATOM 713 C CA . ILE A 1 89 ? 7.722 1.444 6.886 1.00 86.50 89 ILE A CA 1
ATOM 714 C C . ILE A 1 89 ? 6.229 1.653 6.609 1.00 86.50 89 ILE A C 1
ATOM 716 O O . ILE A 1 89 ? 5.541 2.289 7.408 1.00 86.50 89 ILE A O 1
ATOM 720 N N . ASN A 1 90 ? 5.706 1.059 5.530 1.00 86.81 90 ASN A N 1
ATOM 721 C CA . ASN A 1 90 ? 4.294 1.174 5.155 1.00 86.81 90 ASN A CA 1
ATOM 722 C C . ASN A 1 90 ? 3.368 0.635 6.250 1.00 86.81 90 ASN A C 1
ATOM 724 O O . ASN A 1 90 ? 2.339 1.241 6.544 1.00 86.81 90 ASN A O 1
ATOM 728 N N . TRP A 1 91 ? 3.741 -0.477 6.886 1.00 83.69 91 TRP A N 1
ATOM 729 C CA . TRP A 1 91 ? 2.978 -1.064 7.982 1.00 83.69 91 TRP A CA 1
ATOM 730 C C . TRP A 1 91 ? 2.964 -0.167 9.227 1.00 83.69 91 TRP A C 1
ATOM 732 O O . TRP A 1 91 ? 1.892 0.092 9.778 1.00 83.69 91 TRP A O 1
ATOM 742 N N . GLN A 1 92 ? 4.121 0.343 9.664 1.00 84.69 92 GLN A N 1
ATOM 743 C CA . GLN A 1 92 ? 4.192 1.242 10.824 1.00 84.69 92 GLN A CA 1
ATOM 744 C C . GLN A 1 92 ? 3.377 2.516 10.587 1.00 84.69 92 GLN A C 1
ATOM 746 O O . GLN A 1 92 ? 2.637 2.954 11.471 1.00 84.69 92 GLN A O 1
ATOM 751 N N . LEU A 1 93 ? 3.457 3.071 9.376 1.00 86.06 93 LEU A N 1
ATOM 752 C CA . LEU A 1 93 ? 2.709 4.259 8.986 1.00 86.06 93 LEU A CA 1
ATOM 753 C C . LEU A 1 93 ? 1.197 3.984 8.942 1.00 86.06 93 LEU A C 1
ATOM 755 O O . LEU A 1 93 ? 0.421 4.764 9.490 1.00 86.06 93 LEU A O 1
ATOM 759 N N . ALA A 1 94 ? 0.774 2.840 8.387 1.00 86.38 94 ALA A N 1
ATOM 760 C CA . ALA A 1 94 ? -0.624 2.395 8.384 1.00 86.38 94 ALA A CA 1
ATOM 761 C C . ALA A 1 94 ? -1.207 2.311 9.790 1.00 86.38 94 ALA A C 1
ATOM 763 O O . ALA A 1 94 ? -2.283 2.844 10.061 1.00 86.38 94 ALA A O 1
ATOM 764 N N . MET A 1 95 ? -0.462 1.687 10.697 1.00 83.62 95 MET A N 1
ATOM 765 C CA . MET A 1 95 ? -0.844 1.545 12.094 1.00 83.62 95 MET A CA 1
ATOM 766 C C . MET A 1 95 ? -0.934 2.892 12.813 1.00 83.62 95 MET A C 1
ATOM 768 O O . MET A 1 95 ? -1.863 3.122 13.592 1.00 83.62 95 MET A O 1
ATOM 772 N N . HIS A 1 96 ? -0.001 3.803 12.535 1.00 85.38 96 HIS A N 1
ATOM 773 C CA . HIS A 1 96 ? -0.017 5.140 13.111 1.00 85.38 96 HIS A CA 1
ATOM 774 C C . HIS A 1 96 ? -1.226 5.955 12.627 1.00 85.38 96 HIS A C 1
ATOM 776 O O . HIS A 1 96 ? -1.953 6.526 13.442 1.00 85.38 96 HIS A O 1
ATOM 782 N N . CYS A 1 97 ? -1.506 5.940 11.320 1.00 86.06 97 CYS A N 1
ATOM 783 C CA . CYS A 1 97 ? -2.672 6.604 10.737 1.00 86.06 97 CYS A CA 1
ATOM 784 C C . CYS A 1 97 ? -3.993 6.021 11.255 1.00 86.06 97 CYS A C 1
ATOM 786 O O . CYS A 1 97 ? -4.895 6.779 11.613 1.00 86.06 97 CYS A O 1
ATOM 788 N N . ALA A 1 98 ? -4.098 4.693 11.370 1.00 85.06 98 ALA A N 1
ATOM 789 C CA . ALA A 1 98 ? -5.270 4.034 11.942 1.00 85.06 98 ALA A CA 1
ATOM 790 C C . ALA A 1 98 ? -5.491 4.423 13.410 1.00 85.06 98 ALA A C 1
ATOM 792 O O . ALA A 1 98 ? -6.629 4.663 13.817 1.00 85.06 98 ALA A O 1
ATOM 793 N N . SER A 1 99 ? -4.416 4.545 14.197 1.00 82.12 99 SER A N 1
ATOM 794 C CA . SER A 1 99 ? -4.475 5.019 15.585 1.00 82.12 99 SER A CA 1
ATOM 795 C C . SER A 1 99 ? -4.958 6.464 15.680 1.00 82.12 99 SER A C 1
ATOM 797 O O . SER A 1 99 ? -5.887 6.742 16.438 1.00 82.12 99 SER A O 1
ATOM 799 N N . LEU A 1 100 ? -4.398 7.372 14.875 1.00 83.56 100 LEU A N 1
ATOM 800 C CA . LEU A 1 100 ? -4.831 8.771 14.837 1.00 83.56 100 LEU A CA 1
ATOM 801 C C . LEU A 1 100 ? -6.306 8.888 14.447 1.00 83.56 100 LEU A C 1
ATOM 803 O O . LEU A 1 100 ? -7.079 9.519 15.167 1.00 83.56 100 LEU A O 1
ATOM 807 N N . LEU A 1 101 ? -6.718 8.228 13.361 1.00 83.50 101 LEU A N 1
ATOM 808 C CA . LEU A 1 101 ? -8.108 8.247 12.908 1.00 83.50 101 LEU A CA 1
ATOM 809 C C . LEU A 1 101 ? -9.053 7.683 13.979 1.00 83.50 101 LEU A C 1
ATOM 811 O O . LEU A 1 101 ? -10.088 8.278 14.273 1.00 83.50 101 LEU A O 1
ATOM 815 N N . SER A 1 102 ? -8.667 6.579 14.621 1.00 79.88 102 SER A N 1
ATOM 816 C CA . SER A 1 102 ? -9.454 5.977 15.699 1.00 79.88 102 SER A CA 1
ATOM 817 C C . SER A 1 102 ? -9.592 6.911 16.901 1.00 79.88 102 SER A C 1
ATOM 819 O O . SER A 1 102 ? -10.667 6.989 17.481 1.00 79.88 102 SER A O 1
ATOM 821 N N . GLN A 1 103 ? -8.544 7.656 17.272 1.00 79.00 103 GLN A N 1
ATOM 822 C CA . GLN A 1 103 ? -8.621 8.635 18.364 1.00 79.00 103 GLN A CA 1
ATOM 823 C C . GLN A 1 103 ? -9.632 9.751 18.077 1.00 79.00 103 GLN A C 1
ATOM 825 O O . GLN A 1 103 ? -10.352 10.159 18.988 1.00 79.00 103 GLN A O 1
ATOM 830 N N . TYR A 1 104 ? -9.709 10.231 16.832 1.00 80.81 104 TYR A N 1
ATOM 831 C CA . TYR A 1 104 ? -10.722 11.215 16.440 1.00 80.81 104 TYR A CA 1
ATOM 832 C C . TYR A 1 104 ? -12.133 10.622 16.475 1.00 80.81 104 TYR A C 1
ATOM 834 O O . TYR A 1 104 ? -13.060 11.264 16.969 1.00 80.81 104 TYR A O 1
ATOM 842 N N . LEU A 1 105 ? -12.289 9.385 16.000 1.00 79.06 105 LEU A N 1
ATOM 843 C CA . LEU A 1 105 ? -13.584 8.714 15.923 1.00 79.06 105 LEU A CA 1
ATOM 844 C C . LEU A 1 105 ? -14.127 8.259 17.282 1.00 79.06 105 LEU A C 1
ATOM 846 O O . LEU A 1 105 ? -15.343 8.178 17.414 1.00 79.06 105 LEU A O 1
ATOM 850 N N . VAL A 1 106 ? -13.290 8.024 18.300 1.00 72.69 106 VAL A N 1
ATOM 851 C CA . VAL A 1 106 ? -13.742 7.569 19.635 1.00 72.69 106 VAL A CA 1
ATOM 852 C C . VAL A 1 106 ? -14.719 8.522 20.318 1.00 72.69 106 VAL A C 1
ATOM 854 O O . VAL A 1 106 ? -15.565 8.089 21.095 1.00 72.69 106 VAL A O 1
ATOM 857 N N . ARG A 1 107 ? -14.673 9.812 19.973 1.00 69.12 107 ARG A N 1
ATOM 858 C CA . ARG A 1 107 ? -15.649 10.796 20.463 1.00 69.12 107 ARG A CA 1
ATOM 859 C C . ARG A 1 107 ? -17.062 10.581 19.909 1.00 69.12 107 ARG A C 1
ATOM 861 O O . ARG A 1 107 ? -18.011 11.112 20.469 1.00 69.12 107 ARG A O 1
ATOM 868 N N . ILE A 1 108 ? -17.187 9.850 18.803 1.00 72.62 108 ILE A N 1
ATOM 869 C CA . ILE A 1 108 ? -18.426 9.678 18.031 1.00 72.62 108 ILE A CA 1
ATOM 870 C C . ILE A 1 108 ? -18.869 8.205 18.035 1.00 72.62 108 ILE A C 1
ATOM 872 O O . ILE A 1 108 ? -20.060 7.910 18.055 1.00 72.62 108 ILE A O 1
ATOM 876 N N . LEU A 1 109 ? -17.920 7.266 18.016 1.00 73.56 109 LEU A N 1
ATOM 877 C CA . LEU A 1 109 ? -18.147 5.833 17.851 1.00 73.56 109 LEU A CA 1
ATOM 878 C C . LEU A 1 109 ? -17.238 5.032 18.781 1.00 73.56 109 LEU A C 1
ATOM 880 O O . LEU A 1 109 ? -16.039 5.276 18.860 1.00 73.56 109 LEU A O 1
ATOM 884 N N . ILE A 1 110 ? -17.777 3.983 19.399 1.00 71.12 110 ILE A N 1
ATOM 885 C CA . ILE A 1 110 ? -16.962 3.004 20.125 1.00 71.12 110 ILE A CA 1
ATOM 886 C C . ILE A 1 110 ? -16.117 2.222 19.107 1.00 71.12 110 ILE A C 1
ATOM 888 O O . ILE A 1 110 ? -16.657 1.530 18.235 1.00 71.12 110 ILE A O 1
ATOM 892 N N . ILE A 1 111 ? -14.791 2.327 19.204 1.00 73.50 111 ILE A N 1
ATOM 893 C CA . ILE A 1 111 ? -13.862 1.612 18.323 1.00 73.50 111 ILE A CA 1
ATOM 894 C C . ILE A 1 111 ? -13.457 0.294 18.972 1.00 73.50 111 ILE A C 1
ATOM 896 O O . ILE A 1 111 ? -12.985 0.244 20.098 1.00 73.50 111 ILE A O 1
ATOM 900 N N . ASN A 1 112 ? -13.616 -0.799 18.241 1.00 75.62 112 ASN A N 1
ATOM 901 C CA . ASN A 1 112 ? -13.258 -2.149 18.659 1.00 75.62 112 ASN A CA 1
ATOM 902 C C . ASN A 1 112 ? -12.234 -2.771 17.710 1.00 75.62 112 ASN A C 1
ATOM 904 O O . ASN A 1 112 ? -11.895 -2.217 16.663 1.00 75.62 112 ASN A O 1
ATOM 908 N N . ARG A 1 113 ? -11.736 -3.951 18.096 1.00 75.50 113 ARG A N 1
ATOM 909 C CA . ARG A 1 113 ? -10.624 -4.642 17.433 1.00 75.50 113 ARG A CA 1
ATOM 910 C C . ARG A 1 113 ? -10.818 -4.788 15.932 1.00 75.50 113 ARG A C 1
ATOM 912 O O . ARG A 1 113 ? -9.905 -4.507 15.169 1.00 75.50 113 ARG A O 1
ATOM 919 N N . THR A 1 114 ? -12.004 -5.219 15.520 1.00 78.25 114 THR A N 1
ATOM 920 C CA . THR A 1 114 ? -12.331 -5.493 14.119 1.00 78.25 114 THR A CA 1
ATOM 921 C C . THR A 1 114 ? -12.317 -4.217 13.281 1.00 78.25 114 THR A C 1
ATOM 923 O O . THR A 1 114 ? -11.752 -4.216 12.192 1.00 78.25 114 THR A O 1
ATOM 926 N N . ARG A 1 115 ? -12.862 -3.112 13.814 1.00 80.94 115 ARG A N 1
ATOM 927 C CA . ARG A 1 115 ? -12.844 -1.794 13.159 1.00 80.94 115 ARG A CA 1
ATOM 928 C C . ARG A 1 115 ? -11.426 -1.255 13.041 1.00 80.94 115 ARG A C 1
ATOM 930 O O . ARG A 1 115 ? -11.033 -0.801 11.973 1.00 80.94 115 ARG A O 1
ATOM 937 N N . PHE A 1 116 ? -10.652 -1.353 14.120 1.00 82.00 116 PHE A N 1
ATOM 938 C CA . PHE A 1 116 ? -9.259 -0.918 14.138 1.00 82.00 116 PHE A CA 1
ATOM 939 C C . PHE A 1 116 ? -8.418 -1.673 13.099 1.00 82.00 116 PHE A C 1
ATOM 941 O O . PHE A 1 116 ? -7.743 -1.060 12.280 1.00 82.00 116 PHE A O 1
ATOM 948 N N . VAL A 1 117 ? -8.538 -3.002 13.070 1.00 82.56 117 VAL A N 1
ATOM 949 C CA . VAL A 1 117 ? -7.885 -3.865 12.077 1.00 82.56 117 VAL A CA 1
ATOM 950 C C . VAL A 1 117 ? -8.303 -3.502 10.654 1.00 82.56 117 VAL A C 1
ATOM 952 O O . VAL A 1 117 ? -7.441 -3.351 9.793 1.00 82.56 117 VAL A O 1
ATOM 955 N N . ALA A 1 118 ? -9.601 -3.332 10.402 1.00 84.50 118 ALA A N 1
ATOM 956 C CA . ALA A 1 118 ? -10.095 -2.968 9.079 1.00 84.50 118 ALA A CA 1
ATOM 957 C C . ALA A 1 118 ? -9.518 -1.624 8.609 1.00 84.50 118 ALA A C 1
ATOM 959 O O . ALA A 1 118 ? -9.028 -1.533 7.486 1.00 84.50 118 ALA A O 1
ATOM 960 N N . MET A 1 119 ? -9.488 -0.609 9.478 1.00 86.25 119 MET A N 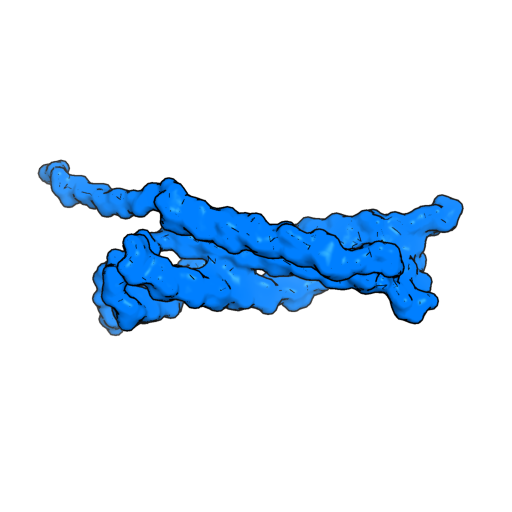1
ATOM 961 C CA . MET A 1 119 ? -8.870 0.683 9.166 1.00 86.25 119 MET A CA 1
ATOM 962 C C . MET A 1 119 ? -7.372 0.543 8.868 1.00 86.25 119 MET A C 1
ATOM 964 O O . MET A 1 119 ? -6.903 1.076 7.864 1.00 86.25 119 MET A O 1
ATOM 968 N N . SER A 1 120 ? -6.623 -0.215 9.676 1.00 86.62 120 SER A N 1
ATOM 969 C CA . SER A 1 120 ? -5.197 -0.474 9.425 1.00 86.62 120 SER A CA 1
ATOM 970 C C . SER A 1 120 ? -4.952 -1.168 8.083 1.00 86.62 120 SER A C 1
ATOM 972 O O . SER A 1 120 ? -3.994 -0.829 7.392 1.00 86.62 120 SER A O 1
ATOM 974 N N . LEU A 1 121 ? -5.820 -2.103 7.677 1.00 87.62 121 LEU A N 1
ATOM 975 C CA . LEU A 1 121 ? -5.733 -2.754 6.365 1.00 87.62 121 LEU A CA 1
ATOM 976 C C . LEU A 1 121 ? -5.993 -1.772 5.219 1.00 87.62 121 LEU A C 1
ATOM 978 O O . LEU A 1 121 ? -5.249 -1.782 4.239 1.00 87.62 121 LEU A O 1
ATOM 982 N N . VAL A 1 122 ? -6.988 -0.889 5.352 1.00 89.88 122 VAL A N 1
ATOM 983 C CA . VAL A 1 122 ? -7.248 0.157 4.350 1.00 89.88 122 VAL A CA 1
ATOM 984 C C . VAL A 1 122 ? -6.037 1.069 4.206 1.00 89.88 122 VAL A C 1
ATOM 986 O O . VAL A 1 122 ? -5.572 1.282 3.088 1.00 89.88 122 VAL A O 1
ATOM 989 N N . PHE A 1 123 ? -5.463 1.548 5.311 1.00 89.69 123 PHE A N 1
ATOM 990 C CA . PHE A 1 123 ? -4.260 2.377 5.244 1.00 89.69 123 PHE A CA 1
ATOM 991 C C . PHE A 1 123 ? -3.059 1.621 4.670 1.00 89.69 123 PHE A C 1
ATOM 993 O O . PHE A 1 123 ? -2.323 2.181 3.863 1.00 89.69 123 PHE A O 1
ATOM 1000 N N . SER A 1 124 ? -2.886 0.339 5.002 1.00 89.50 124 SER A N 1
ATOM 1001 C CA . SER A 1 124 ? -1.833 -0.488 4.403 1.00 89.50 124 SER A CA 1
ATOM 1002 C C . SER A 1 124 ? -2.005 -0.608 2.888 1.00 89.50 124 SER A C 1
ATOM 1004 O O . SER A 1 124 ? -1.031 -0.479 2.150 1.00 89.50 124 SER A O 1
ATOM 1006 N N . SER A 1 125 ? -3.237 -0.816 2.412 1.00 89.75 125 SER A N 1
ATOM 1007 C CA . SER A 1 125 ? -3.533 -0.866 0.977 1.00 89.75 125 SER A CA 1
ATOM 1008 C C . SER A 1 125 ? -3.312 0.488 0.297 1.00 89.75 125 SER A C 1
ATOM 1010 O O . SER A 1 125 ? -2.774 0.543 -0.806 1.00 89.75 125 SER A O 1
ATOM 1012 N N . TYR A 1 126 ? -3.633 1.586 0.985 1.00 91.44 126 TYR A N 1
ATOM 1013 C CA . TYR A 1 126 ? -3.385 2.940 0.505 1.00 91.44 126 TYR A CA 1
ATOM 1014 C C . TYR A 1 126 ? -1.884 3.232 0.363 1.00 91.44 126 TYR A C 1
ATOM 1016 O O . TYR A 1 126 ? -1.459 3.777 -0.652 1.00 91.44 126 TYR A O 1
ATOM 1024 N N . PHE A 1 127 ? -1.050 2.823 1.324 1.00 90.94 127 PHE A N 1
ATOM 1025 C CA . PHE A 1 127 ? 0.401 3.005 1.215 1.00 90.94 127 PHE A CA 1
ATOM 1026 C C . PHE A 1 127 ? 1.033 2.125 0.132 1.00 90.94 127 PHE A C 1
ATOM 1028 O O . PHE A 1 127 ? 1.921 2.589 -0.582 1.00 90.94 127 PHE A O 1
ATOM 1035 N N . ALA A 1 128 ? 0.537 0.901 -0.068 1.00 90.75 128 ALA A N 1
ATOM 1036 C CA . ALA A 1 128 ? 0.926 0.077 -1.213 1.00 90.75 128 ALA A CA 1
ATOM 1037 C C . ALA A 1 128 ? 0.527 0.737 -2.552 1.00 90.75 128 ALA A C 1
ATOM 1039 O O . ALA A 1 128 ? 1.294 0.748 -3.517 1.00 90.75 128 ALA A O 1
ATOM 1040 N N . TYR A 1 129 ? -0.647 1.370 -2.605 1.00 90.88 129 TYR A N 1
ATOM 1041 C CA . TYR A 1 129 ? -1.078 2.146 -3.766 1.00 90.88 129 TYR A CA 1
ATOM 1042 C C . TYR A 1 129 ? -0.184 3.372 -4.021 1.00 90.88 129 TYR A C 1
ATOM 1044 O O . TYR A 1 129 ? 0.225 3.610 -5.156 1.00 90.88 129 TYR A O 1
ATOM 1052 N N . LEU A 1 130 ? 0.205 4.114 -2.980 1.00 91.31 130 LEU A N 1
ATOM 1053 C CA . LEU A 1 130 ? 1.163 5.218 -3.114 1.00 91.31 130 LEU A CA 1
ATOM 1054 C C . LEU A 1 130 ? 2.533 4.743 -3.617 1.00 91.31 130 LEU A C 1
ATOM 1056 O O . LEU A 1 130 ? 3.145 5.422 -4.439 1.00 91.31 130 LEU A O 1
ATOM 1060 N N . LEU A 1 131 ? 2.988 3.564 -3.184 1.00 90.69 131 LEU A N 1
ATOM 1061 C CA . LEU A 1 131 ? 4.212 2.943 -3.693 1.00 90.69 131 LEU A CA 1
ATOM 1062 C C . LEU A 1 131 ? 4.102 2.636 -5.198 1.00 90.69 131 LEU A C 1
ATOM 1064 O O . LEU A 1 131 ? 5.028 2.926 -5.952 1.00 90.69 131 LEU A O 1
ATOM 1068 N N . THR A 1 132 ? 2.942 2.143 -5.642 1.00 90.56 132 THR A N 1
ATOM 1069 C CA . THR A 1 132 ? 2.627 1.919 -7.067 1.00 90.56 132 THR A CA 1
ATOM 1070 C C . THR A 1 132 ? 2.723 3.224 -7.865 1.00 90.56 132 THR A C 1
ATOM 1072 O O . THR A 1 132 ? 3.391 3.281 -8.894 1.00 90.56 132 THR A O 1
ATOM 1075 N N . ILE A 1 133 ? 2.098 4.300 -7.367 1.00 90.50 133 ILE A N 1
ATOM 1076 C CA . ILE A 1 133 ? 2.152 5.633 -7.988 1.00 90.50 133 ILE A CA 1
ATOM 1077 C C . ILE A 1 133 ? 3.590 6.145 -8.072 1.00 90.50 133 ILE A C 1
ATOM 1079 O O . ILE A 1 133 ? 3.966 6.714 -9.094 1.00 90.50 133 ILE A O 1
ATOM 1083 N N . GLY A 1 134 ? 4.382 5.963 -7.011 1.00 88.12 134 GLY A N 1
ATOM 1084 C CA . GLY A 1 134 ? 5.773 6.409 -6.962 1.00 88.12 134 GLY A CA 1
ATOM 1085 C C . GLY A 1 134 ? 6.633 5.742 -8.033 1.00 88.12 134 GLY A C 1
ATOM 1086 O O . GLY A 1 134 ? 7.380 6.424 -8.731 1.00 88.12 134 GLY A O 1
ATOM 1087 N N . ILE A 1 135 ? 6.471 4.429 -8.216 1.00 88.38 135 ILE A N 1
ATOM 1088 C CA . ILE A 1 135 ? 7.162 3.679 -9.271 1.00 88.38 135 ILE A CA 1
ATOM 1089 C C . ILE A 1 135 ? 6.675 4.135 -10.652 1.00 88.38 135 ILE A C 1
ATOM 1091 O O . ILE A 1 135 ? 7.504 4.438 -11.506 1.00 88.38 135 ILE A O 1
ATOM 1095 N N . PHE A 1 136 ? 5.364 4.291 -10.873 1.00 88.56 136 PHE A N 1
ATOM 1096 C CA . PHE A 1 136 ? 4.871 4.790 -12.163 1.00 88.56 136 PHE A CA 1
ATOM 1097 C C . PHE A 1 136 ? 5.383 6.174 -12.508 1.00 88.56 136 PHE A C 1
ATOM 1099 O O . PHE A 1 136 ? 5.781 6.422 -13.640 1.00 88.56 136 PHE A O 1
ATOM 1106 N N . TRP A 1 137 ? 5.394 7.082 -11.541 1.00 88.75 137 TRP A N 1
ATOM 1107 C CA . TRP A 1 137 ? 5.915 8.419 -11.766 1.00 88.75 137 TRP A CA 1
ATOM 1108 C C . TRP A 1 137 ? 7.400 8.402 -12.154 1.00 88.75 137 TRP A C 1
ATOM 1110 O O . TRP A 1 137 ? 7.820 9.237 -12.956 1.00 88.75 137 TRP A O 1
ATOM 1120 N N . LEU A 1 138 ? 8.169 7.447 -11.619 1.00 87.62 138 LEU A N 1
ATOM 1121 C CA . LEU A 1 138 ? 9.594 7.284 -11.893 1.00 87.62 138 LEU A CA 1
ATOM 1122 C C . LEU A 1 138 ? 9.879 6.662 -13.269 1.00 87.62 138 LEU A C 1
ATOM 1124 O O . LEU A 1 138 ? 10.883 7.013 -13.880 1.00 87.62 138 LEU A O 1
ATOM 1128 N N . PHE A 1 139 ? 9.020 5.761 -13.750 1.00 85.56 139 PHE A N 1
ATOM 1129 C CA . PHE A 1 139 ? 9.275 4.957 -14.954 1.00 85.56 139 PHE A CA 1
ATOM 1130 C C . PHE A 1 139 ? 8.270 5.171 -16.094 1.00 85.56 139 PHE A C 1
ATOM 1132 O O . PHE A 1 139 ? 8.228 4.401 -17.049 1.00 85.56 139 PHE A O 1
ATOM 1139 N N . HIS A 1 140 ? 7.428 6.199 -15.995 1.00 80.00 140 HIS A N 1
ATOM 1140 C CA . HIS A 1 140 ? 6.460 6.543 -17.028 1.00 80.00 140 HIS A CA 1
ATOM 1141 C C . HIS A 1 140 ? 6.409 8.066 -17.204 1.00 80.00 140 HIS A C 1
ATOM 1143 O O . HIS A 1 140 ? 5.776 8.788 -16.430 1.00 80.00 140 HIS A O 1
ATOM 1149 N N . ASP A 1 141 ? 7.073 8.573 -18.244 1.00 72.00 141 ASP A N 1
ATOM 1150 C CA . ASP A 1 141 ? 7.277 10.016 -18.455 1.00 72.00 141 ASP A CA 1
ATOM 1151 C C . ASP A 1 141 ? 5.976 10.818 -18.545 1.00 72.00 141 ASP A C 1
ATOM 1153 O O . ASP A 1 141 ? 5.840 11.905 -17.968 1.00 72.00 141 ASP A O 1
ATOM 1157 N N . THR A 1 142 ? 4.984 10.253 -19.230 1.00 77.50 142 THR A N 1
ATOM 1158 C CA . THR A 1 142 ? 3.670 10.874 -19.440 1.00 77.50 142 THR A CA 1
ATOM 1159 C C . THR A 1 142 ? 2.757 10.783 -18.219 1.00 77.50 142 THR A C 1
ATOM 1161 O O . THR A 1 142 ? 1.713 11.437 -18.185 1.00 77.50 142 THR A O 1
ATOM 1164 N N . TYR A 1 143 ? 3.128 10.002 -17.199 1.00 82.25 143 TYR A N 1
ATOM 1165 C CA . TYR A 1 143 ? 2.291 9.812 -16.025 1.00 82.25 143 TYR A CA 1
ATOM 1166 C C . TYR A 1 143 ? 2.407 11.005 -15.073 1.00 82.25 143 TYR A C 1
ATOM 1168 O O . TYR A 1 143 ? 3.489 11.372 -14.599 1.00 82.25 143 TYR A O 1
ATOM 1176 N N . SER A 1 144 ? 1.261 11.620 -14.779 1.00 84.44 144 SER A N 1
ATOM 1177 C CA . SER A 1 144 ? 1.158 12.707 -13.810 1.00 84.44 144 SER A CA 1
ATOM 1178 C C . SER A 1 144 ? 0.834 12.151 -12.431 1.00 84.44 144 SER A C 1
ATOM 1180 O O . SER A 1 144 ? -0.181 11.477 -12.245 1.00 84.44 144 SER A O 1
ATOM 1182 N N . ILE A 1 145 ? 1.647 12.504 -11.432 1.00 85.38 145 ILE A N 1
ATOM 1183 C CA . ILE A 1 145 ? 1.447 12.062 -10.043 1.00 85.38 145 ILE A CA 1
ATOM 1184 C C . ILE A 1 145 ? 0.066 12.467 -9.504 1.00 85.38 145 ILE A C 1
ATOM 1186 O O . ILE A 1 145 ? -0.563 11.730 -8.746 1.00 85.38 145 ILE A O 1
ATOM 1190 N N . TRP A 1 146 ? -0.455 13.604 -9.976 1.00 86.50 146 TRP A N 1
ATOM 1191 C CA . TRP A 1 146 ? -1.772 14.116 -9.615 1.00 86.50 146 TRP A CA 1
ATOM 1192 C C . TRP A 1 146 ? -2.910 13.213 -10.077 1.00 86.50 146 TRP A C 1
ATOM 1194 O O . TRP A 1 146 ? -3.934 13.153 -9.406 1.00 86.50 146 TRP A O 1
ATOM 1204 N N . GLN A 1 147 ? -2.751 12.508 -11.203 1.00 84.31 147 GLN A N 1
ATOM 1205 C CA . GLN A 1 147 ? -3.762 11.562 -11.676 1.00 84.31 147 GLN A CA 1
ATOM 1206 C C . GLN A 1 147 ? -3.865 10.358 -10.739 1.00 84.31 147 GLN A C 1
ATOM 1208 O O . GLN A 1 147 ? -4.979 9.971 -10.394 1.00 84.31 147 GLN A O 1
ATOM 1213 N N . GLY A 1 148 ? -2.732 9.839 -10.258 1.00 80.44 148 GLY A N 1
ATOM 1214 C CA . GLY A 1 148 ? -2.709 8.778 -9.248 1.00 80.44 148 GLY A CA 1
ATOM 1215 C C . GLY A 1 148 ? -3.317 9.217 -7.916 1.00 80.44 148 GLY A C 1
ATOM 1216 O O . GLY A 1 148 ? -4.116 8.508 -7.314 1.00 80.44 148 GLY A O 1
ATOM 1217 N N . LEU A 1 149 ? -3.030 10.438 -7.469 1.00 88.56 149 LEU A N 1
ATOM 1218 C CA . LEU A 1 149 ? -3.554 10.943 -6.194 1.00 88.56 149 LEU A CA 1
ATOM 1219 C C . LEU A 1 149 ? -5.076 11.181 -6.186 1.00 88.56 149 LEU A C 1
ATOM 1221 O O . LEU A 1 149 ? -5.658 11.364 -5.117 1.00 88.56 149 LEU A O 1
ATOM 1225 N N . LYS A 1 150 ? -5.763 11.128 -7.337 1.00 88.56 150 LYS A N 1
ATOM 1226 C CA . LYS A 1 150 ? -7.231 11.262 -7.394 1.00 88.56 150 LYS A CA 1
ATOM 1227 C C . LYS A 1 150 ? -7.966 10.164 -6.628 1.00 88.56 150 LYS A C 1
ATOM 1229 O O . LYS A 1 150 ? -9.088 10.403 -6.191 1.00 88.56 150 LYS A O 1
ATOM 1234 N N . LEU A 1 151 ? -7.363 8.984 -6.461 1.00 86.25 151 LEU A N 1
ATOM 1235 C CA . LEU A 1 151 ? -7.980 7.874 -5.729 1.00 86.25 151 LEU A CA 1
ATOM 1236 C C . LEU A 1 151 ? -7.796 7.987 -4.205 1.00 86.25 151 LEU A C 1
ATOM 1238 O O . LEU A 1 151 ? -8.484 7.303 -3.451 1.00 86.25 151 LEU A O 1
ATOM 1242 N N . THR A 1 152 ? -6.913 8.871 -3.728 1.00 87.44 152 THR A N 1
ATOM 1243 C CA . THR A 1 152 ? -6.634 9.070 -2.297 1.00 87.44 152 THR A CA 1
ATOM 1244 C C . THR A 1 152 ? -7.889 9.341 -1.451 1.00 87.44 152 THR A C 1
ATOM 1246 O O . THR A 1 152 ? -8.048 8.691 -0.413 1.00 87.44 152 THR A O 1
ATOM 1249 N N . PRO A 1 153 ? -8.828 10.223 -1.857 1.00 88.00 153 PRO A N 1
ATOM 1250 C CA . PRO A 1 153 ? -10.048 10.464 -1.088 1.00 88.00 153 PRO A CA 1
ATOM 1251 C C . PRO A 1 153 ? -10.935 9.219 -0.963 1.00 88.00 153 PRO A C 1
ATOM 1253 O O . PRO A 1 153 ? -11.604 9.050 0.054 1.00 88.00 153 PRO A O 1
ATOM 1256 N N . ALA A 1 154 ? -10.920 8.321 -1.954 1.00 88.88 154 ALA A N 1
ATOM 1257 C CA . ALA A 1 154 ? -11.709 7.092 -1.916 1.00 88.88 154 ALA A CA 1
ATOM 1258 C C . ALA A 1 154 ? -11.235 6.145 -0.803 1.00 88.88 154 ALA A C 1
ATOM 1260 O O . ALA A 1 154 ? -12.065 5.552 -0.118 1.00 88.88 154 ALA A O 1
ATOM 1261 N N . PHE A 1 155 ? -9.923 6.059 -0.553 1.00 86.25 155 PHE A N 1
ATOM 1262 C CA . PHE A 1 155 ? -9.386 5.281 0.571 1.00 86.25 155 PHE A CA 1
ATOM 1263 C C . PHE A 1 155 ? -9.812 5.851 1.928 1.00 86.25 155 PHE A C 1
ATOM 1265 O O . PHE A 1 155 ? -10.161 5.091 2.830 1.00 86.25 155 PHE A O 1
ATOM 1272 N N . LEU A 1 156 ? -9.837 7.180 2.071 1.00 84.56 156 LEU A N 1
ATOM 1273 C CA . LEU A 1 156 ? -10.309 7.830 3.299 1.00 84.56 156 LEU A CA 1
ATOM 1274 C C . LEU A 1 156 ? -11.806 7.591 3.526 1.00 84.56 156 LEU A C 1
ATOM 1276 O O . LEU A 1 156 ? -12.215 7.263 4.640 1.00 84.56 156 LEU A O 1
ATOM 1280 N N . LEU A 1 157 ? -12.615 7.693 2.469 1.00 88.06 157 LEU A N 1
ATOM 1281 C CA . LEU A 1 157 ? -14.042 7.371 2.524 1.00 88.06 157 LEU A CA 1
ATOM 1282 C C . LEU A 1 157 ? -14.274 5.901 2.879 1.00 88.06 157 LEU A C 1
ATOM 1284 O O . LEU A 1 157 ? -15.124 5.606 3.714 1.00 88.06 157 LEU A O 1
ATOM 1288 N N . LEU A 1 158 ? -13.494 4.984 2.304 1.00 87.94 158 LEU A N 1
ATOM 1289 C CA . LEU A 1 158 ? -13.580 3.559 2.610 1.00 87.94 158 LEU A CA 1
ATOM 1290 C C . LEU A 1 158 ? -13.214 3.268 4.072 1.00 87.94 158 LEU A C 1
ATOM 1292 O O . LEU A 1 158 ? -13.905 2.492 4.730 1.00 87.94 158 LEU A O 1
ATOM 1296 N N . ALA A 1 159 ? -12.170 3.915 4.602 1.00 84.56 159 ALA A N 1
ATOM 1297 C CA . ALA A 1 159 ? -11.784 3.789 6.007 1.00 84.56 159 ALA A CA 1
ATOM 1298 C C . ALA A 1 159 ? -12.905 4.265 6.946 1.00 84.56 159 ALA A C 1
ATOM 1300 O O . ALA A 1 159 ? -13.228 3.577 7.916 1.00 84.56 159 ALA A O 1
ATOM 1301 N N . LEU A 1 160 ? -13.536 5.402 6.630 1.00 83.31 160 LEU A N 1
ATOM 1302 C CA . LEU A 1 160 ? -14.681 5.928 7.378 1.00 83.31 160 LEU A CA 1
ATOM 1303 C C . LEU A 1 160 ? -15.896 4.999 7.292 1.00 83.31 160 LEU A C 1
ATOM 1305 O O . LEU A 1 160 ? -16.518 4.700 8.310 1.00 83.31 160 LEU A O 1
ATOM 1309 N N . LEU A 1 161 ? -16.214 4.499 6.099 1.00 86.12 161 LEU A N 1
ATOM 1310 C CA . LEU A 1 161 ? -17.350 3.608 5.882 1.00 86.12 161 LEU A CA 1
ATOM 1311 C C . LEU A 1 161 ? -17.175 2.301 6.659 1.00 86.12 161 LEU A C 1
ATOM 1313 O O . LEU A 1 161 ? -18.094 1.880 7.356 1.00 86.12 161 LEU A O 1
ATOM 1317 N N . LEU A 1 162 ? -15.987 1.694 6.627 1.00 83.44 162 LEU A N 1
ATOM 1318 C CA . LEU A 1 162 ? -15.696 0.486 7.403 1.00 83.44 162 LEU A CA 1
ATOM 1319 C C . LEU A 1 162 ? -15.742 0.738 8.913 1.00 83.44 162 LEU A C 1
ATOM 1321 O O . LEU A 1 162 ? -16.209 -0.125 9.656 1.00 83.44 162 LEU A O 1
ATOM 1325 N N . ALA A 1 163 ? -15.327 1.920 9.375 1.00 77.94 163 ALA A N 1
ATOM 1326 C CA . ALA A 1 163 ? -15.443 2.291 10.783 1.00 77.94 163 ALA A CA 1
ATOM 1327 C C . ALA A 1 163 ? -16.908 2.387 11.258 1.00 77.94 163 ALA A C 1
ATOM 1329 O O . ALA A 1 163 ? -17.190 2.081 12.417 1.00 77.94 163 ALA A O 1
ATOM 1330 N N . VAL A 1 164 ? -17.838 2.773 10.377 1.00 77.81 164 VAL A N 1
ATOM 1331 C CA . VAL A 1 164 ? -19.270 2.920 10.695 1.00 77.81 164 VAL A CA 1
ATOM 1332 C C . VAL A 1 164 ? -20.043 1.611 10.503 1.00 77.81 164 VAL A C 1
ATOM 1334 O O . VAL A 1 164 ? -20.815 1.219 11.377 1.00 77.81 164 VAL A O 1
ATOM 1337 N N . VAL A 1 165 ? -19.833 0.928 9.374 1.00 78.06 165 VAL A N 1
ATOM 1338 C CA . VAL A 1 165 ? -20.648 -0.215 8.924 1.00 78.06 165 VAL A CA 1
ATOM 1339 C C . VAL A 1 165 ? -20.319 -1.504 9.670 1.00 78.06 165 VAL A C 1
ATOM 1341 O O . VAL A 1 165 ? -21.213 -2.318 9.897 1.00 78.06 165 VAL A O 1
ATOM 1344 N N . LEU A 1 166 ? -19.062 -1.716 10.074 1.00 73.12 166 LEU A N 1
ATOM 1345 C CA . LEU A 1 166 ? -18.699 -2.950 10.769 1.00 73.12 166 LEU A CA 1
ATOM 1346 C C . LEU A 1 166 ? -19.393 -2.993 12.137 1.00 73.12 166 LEU A C 1
ATOM 1348 O O . LEU A 1 166 ? -19.156 -2.097 12.95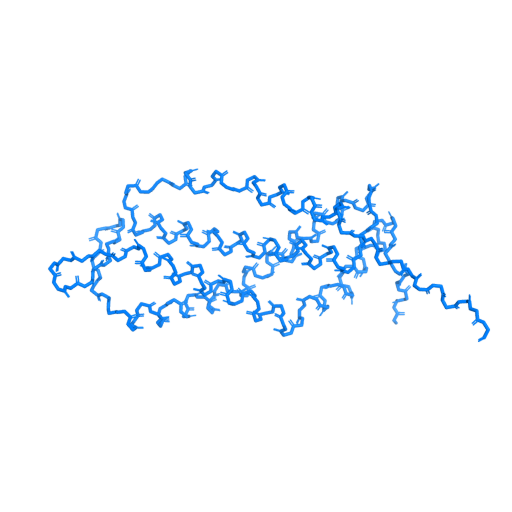9 1.00 73.12 166 LEU A O 1
ATOM 1352 N N . PRO A 1 167 ? -20.236 -4.007 12.410 1.00 60.41 167 PRO A N 1
ATOM 1353 C CA . PRO A 1 167 ? -20.960 -4.090 13.664 1.00 60.41 167 PRO A CA 1
ATOM 1354 C C . PRO A 1 167 ? -19.970 -4.192 14.816 1.00 60.41 167 PRO A C 1
ATOM 1356 O O . PRO A 1 167 ? -18.942 -4.873 14.735 1.00 60.41 167 PRO A O 1
ATOM 1359 N N . ALA A 1 168 ? -20.282 -3.494 15.905 1.00 55.31 168 ALA A N 1
ATOM 1360 C CA . ALA A 1 168 ? -19.544 -3.702 17.126 1.00 55.31 168 ALA A CA 1
ATOM 1361 C C . ALA A 1 168 ? -19.759 -5.154 17.555 1.00 55.31 168 ALA A C 1
ATOM 1363 O O . ALA A 1 168 ? -20.912 -5.572 17.640 1.00 55.31 168 ALA A O 1
ATOM 1364 N N . MET A 1 169 ? -18.684 -5.922 17.788 1.00 48.56 169 MET A N 1
ATOM 1365 C CA . MET A 1 169 ? -18.826 -7.237 18.420 1.00 48.56 169 MET A CA 1
ATOM 1366 C C . MET A 1 169 ? -19.640 -7.024 19.691 1.00 48.56 169 MET A C 1
ATOM 1368 O O . MET A 1 169 ? -19.168 -6.396 20.643 1.00 48.56 169 MET A O 1
ATOM 1372 N N . LYS A 1 170 ? -20.893 -7.479 19.653 1.00 38.06 170 LYS A N 1
ATOM 1373 C CA . LYS A 1 170 ? -21.751 -7.549 20.820 1.00 38.06 170 LYS A CA 1
ATOM 1374 C C . LYS A 1 170 ? -20.997 -8.462 21.774 1.00 38.06 170 LYS A C 1
ATOM 1376 O O . LYS A 1 170 ? -20.603 -9.558 21.384 1.00 38.06 170 LYS A O 1
ATOM 1381 N N . LYS A 1 171 ? -20.722 -7.967 22.978 1.00 39.88 171 LYS A N 1
ATOM 1382 C CA . LYS A 1 171 ? -20.286 -8.810 24.087 1.00 39.88 171 LYS A CA 1
ATOM 1383 C C . LYS A 1 171 ? -21.317 -9.938 24.129 1.00 39.88 171 LYS A C 1
ATOM 1385 O O . LYS A 1 171 ? -22.499 -9.636 24.285 1.00 39.88 171 LYS A O 1
ATOM 1390 N N . GLU A 1 172 ? -20.913 -11.174 23.849 1.00 34.06 172 GLU A N 1
ATOM 1391 C CA . GLU A 1 172 ? -21.774 -12.311 24.146 1.00 34.06 172 GLU A CA 1
ATOM 1392 C C . GLU A 1 172 ? -22.103 -12.170 25.624 1.00 34.06 172 GLU A C 1
ATOM 1394 O O . GLU A 1 172 ? -21.213 -12.166 26.480 1.00 34.06 172 GLU A O 1
ATOM 1399 N N . THR A 1 173 ? -23.370 -11.892 25.905 1.00 34.31 173 THR A N 1
ATOM 1400 C CA . THR A 1 173 ? -23.908 -11.970 27.245 1.00 34.31 173 THR A CA 1
ATOM 1401 C C . THR A 1 173 ? -23.814 -13.444 27.604 1.00 34.31 173 THR A C 1
ATOM 1403 O O . THR A 1 173 ? -24.693 -14.230 27.274 1.00 34.31 173 THR A O 1
ATOM 1406 N N . SER A 1 174 ? -22.702 -13.846 28.213 1.00 37.38 174 SER A N 1
ATOM 1407 C CA . SER A 1 174 ? -22.628 -15.080 28.980 1.00 37.38 174 SER A CA 1
ATOM 1408 C C . SER A 1 174 ? -23.436 -14.859 30.260 1.00 37.38 174 SER A C 1
ATOM 1410 O O . SER A 1 174 ? -22.877 -14.691 31.338 1.00 37.38 174 SER A O 1
ATOM 1412 N N . GLU A 1 175 ? -24.750 -14.751 30.101 1.00 42.00 175 GLU A N 1
ATOM 1413 C CA . GLU A 1 175 ? -25.745 -14.872 31.159 1.00 42.00 175 GLU A CA 1
ATOM 1414 C C . GLU A 1 175 ? -26.894 -15.698 30.587 1.00 42.00 175 GLU A C 1
ATOM 1416 O O . GLU A 1 175 ? -27.841 -15.185 29.994 1.00 42.00 175 GLU A O 1
ATOM 1421 N N . SER A 1 176 ? -26.759 -17.014 30.700 1.00 32.62 176 SER A N 1
ATOM 1422 C CA . SER A 1 176 ? -27.858 -17.910 31.063 1.00 32.62 176 SER A CA 1
ATOM 1423 C C . SER A 1 176 ? -27.231 -19.215 31.552 1.00 32.62 176 SER A C 1
ATOM 1425 O O . SER A 1 176 ? -26.826 -20.037 30.738 1.00 32.62 176 SER A O 1
ATOM 1427 N N . GLU A 1 177 ? -27.156 -19.304 32.884 1.00 35.09 177 GLU A N 1
ATOM 1428 C CA . GLU A 1 177 ? -27.118 -20.517 33.726 1.00 35.09 177 GLU A CA 1
ATOM 1429 C C . GLU A 1 177 ? -25.862 -21.406 33.722 1.00 35.09 177 GLU A C 1
ATOM 1431 O O . GLU A 1 177 ? -25.541 -22.071 32.715 1.00 35.09 177 GLU A O 1
#

Radius of gyration: 20.41 Å; chains: 1; bounding box: 46×35×65 Å

Organism: Vibrio alginolyticus (NCBI:txid663)